Protein AF-A0A7J7JTB3-F1 (afdb_monomer)

Nearest PDB structures (foldseek):
  5o0y-assembly1_A  TM=8.311E-01  e=3.782E-04  Homo sapiens
  4cxa-assembly2_A  TM=7.252E-01  e=8.974E-04  Homo sapiens
  7wj7-assembly1_A  TM=7.780E-01  e=1.694E-02  Thermomonospora curvata DSM 43183
  5myv-assembly2_B  TM=6.731E-01  e=1.009E-02  Homo sapiens
  2x7g-assembly1_A  TM=6.207E-01  e=9.523E-03  Homo sapiens

Organism: Bugula neritina (NCBI:txid10212)

Structure (mmCIF, N/CA/C/O backbone):
data_AF-A0A7J7JTB3-F1
#
_entry.id   AF-A0A7J7JTB3-F1
#
loop_
_atom_site.group_PDB
_atom_site.id
_atom_site.type_symbol
_atom_site.label_atom_id
_atom_site.label_alt_id
_atom_site.label_comp_id
_atom_site.label_asym_id
_atom_site.label_entity_id
_atom_site.label_seq_id
_atom_site.pdbx_PDB_ins_code
_atom_site.Cartn_x
_atom_site.Cartn_y
_atom_site.Cartn_z
_atom_site.occupancy
_atom_site.B_iso_or_equiv
_atom_site.auth_seq_id
_atom_site.auth_comp_id
_atom_site.auth_asym_id
_atom_site.auth_atom_id
_atom_site.pdbx_PDB_model_num
ATOM 1 N N . MET A 1 1 ? 6.959 -14.533 10.269 1.00 37.38 1 MET A 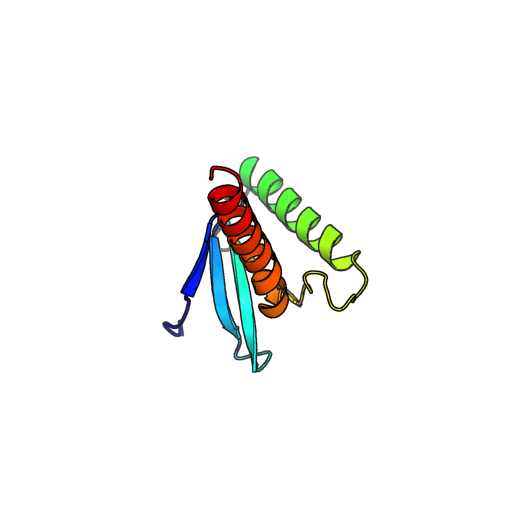N 1
ATOM 2 C CA . MET A 1 1 ? 5.660 -14.641 10.968 1.00 37.38 1 MET A CA 1
ATOM 3 C C . MET A 1 1 ? 4.615 -13.919 10.130 1.00 37.38 1 MET A C 1
ATOM 5 O O . MET A 1 1 ? 4.564 -12.700 10.157 1.00 37.38 1 MET A O 1
ATOM 9 N N . ALA A 1 2 ? 3.860 -14.653 9.312 1.00 38.06 2 ALA A N 1
ATOM 10 C CA . ALA A 1 2 ? 2.707 -14.119 8.592 1.00 38.06 2 ALA A CA 1
ATOM 11 C C . ALA A 1 2 ? 1.474 -14.426 9.451 1.00 38.06 2 ALA A C 1
ATOM 13 O O . ALA A 1 2 ? 1.137 -15.597 9.603 1.00 38.06 2 ALA A O 1
ATOM 14 N N . SER A 1 3 ? 0.866 -13.421 10.090 1.00 48.38 3 SER A N 1
ATOM 15 C CA . SER A 1 3 ? -0.462 -13.626 10.675 1.00 48.38 3 SER A CA 1
ATOM 16 C C . SER A 1 3 ? -1.478 -13.659 9.535 1.00 48.38 3 SER A C 1
ATOM 18 O O . SER A 1 3 ? -1.435 -12.832 8.624 1.00 48.38 3 SER A O 1
ATOM 20 N N . SER A 1 4 ? -2.350 -14.658 9.569 1.00 54.47 4 SER A N 1
ATOM 21 C CA . SER A 1 4 ? -3.279 -15.046 8.505 1.00 54.47 4 SER A CA 1
ATOM 22 C C . SER A 1 4 ? -4.491 -14.114 8.327 1.00 54.47 4 SER A C 1
ATOM 24 O O . SER A 1 4 ? -5.474 -14.517 7.715 1.00 54.47 4 SER A O 1
ATOM 26 N N . ASP A 1 5 ? -4.432 -12.876 8.823 1.00 65.69 5 ASP A N 1
ATOM 27 C CA . ASP A 1 5 ? -5.563 -11.936 8.862 1.00 65.69 5 ASP A CA 1
ATOM 28 C C . ASP A 1 5 ? -5.402 -10.806 7.830 1.00 65.69 5 ASP A C 1
ATOM 30 O O . ASP A 1 5 ? -5.469 -9.620 8.162 1.00 65.69 5 ASP A O 1
ATOM 34 N N . GLU A 1 6 ? -5.130 -11.160 6.570 1.00 77.25 6 GLU A N 1
ATOM 35 C CA . GLU A 1 6 ? -5.219 -10.210 5.456 1.00 77.25 6 GLU A CA 1
ATOM 36 C C . GLU A 1 6 ? -6.508 -10.428 4.654 1.00 77.25 6 GLU A C 1
ATOM 38 O O . GLU A 1 6 ? -6.702 -11.446 3.993 1.00 77.25 6 GLU A O 1
ATOM 43 N N . GLU A 1 7 ? -7.408 -9.447 4.705 1.00 88.56 7 GLU A N 1
ATOM 44 C CA . GLU A 1 7 ? -8.674 -9.457 3.969 1.00 88.56 7 GLU A CA 1
ATOM 45 C C . GLU A 1 7 ? -8.500 -8.634 2.690 1.00 88.56 7 GLU A C 1
ATOM 47 O O . GLU A 1 7 ? -8.197 -7.444 2.750 1.00 88.56 7 GLU A O 1
ATOM 52 N N . LEU A 1 8 ? -8.668 -9.240 1.514 1.00 86.31 8 LEU A N 1
ATOM 53 C CA . LEU A 1 8 ? -8.636 -8.498 0.252 1.00 86.31 8 LEU A CA 1
ATOM 54 C C . LEU A 1 8 ? -9.876 -7.594 0.156 1.00 86.31 8 LEU A C 1
ATOM 56 O O . LEU A 1 8 ? -10.979 -8.088 -0.047 1.00 86.31 8 LEU A O 1
A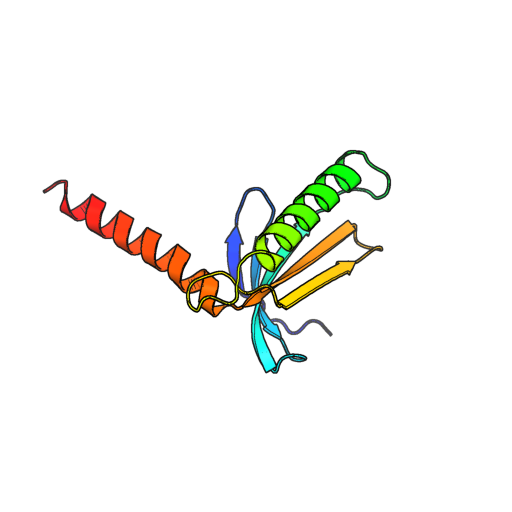TOM 60 N N . ILE A 1 9 ? -9.670 -6.280 0.221 1.00 86.38 9 ILE A N 1
ATOM 61 C CA . ILE A 1 9 ? -10.737 -5.265 0.179 1.00 86.38 9 ILE A CA 1
ATOM 62 C C . ILE A 1 9 ? -10.819 -4.531 -1.163 1.00 86.38 9 ILE A C 1
ATOM 64 O O . ILE A 1 9 ? -11.787 -3.832 -1.426 1.00 86.38 9 ILE A O 1
ATOM 68 N N . GLY A 1 10 ? -9.817 -4.668 -2.037 1.00 81.06 10 GLY A N 1
ATOM 69 C CA . GLY A 1 10 ? -9.839 -3.996 -3.335 1.00 81.06 10 GLY A CA 1
ATOM 70 C C . GLY A 1 10 ? -8.887 -4.596 -4.362 1.00 81.06 10 GLY A C 1
ATOM 71 O O . GLY A 1 10 ? -7.796 -5.067 -4.037 1.00 81.06 10 GLY A O 1
ATOM 72 N N 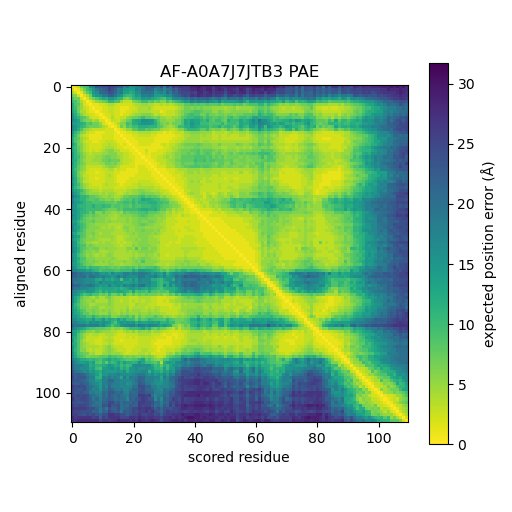. ARG A 1 11 ? -9.287 -4.551 -5.637 1.00 80.75 11 ARG A N 1
ATOM 73 C CA . ARG A 1 11 ? -8.435 -4.855 -6.798 1.00 80.75 11 ARG A CA 1
ATOM 74 C C . ARG A 1 11 ? -8.497 -3.684 -7.773 1.00 80.75 11 ARG A C 1
ATOM 76 O O . ARG A 1 11 ? -9.586 -3.260 -8.145 1.00 80.75 11 ARG A O 1
ATOM 83 N N . GLY A 1 12 ? -7.342 -3.177 -8.189 1.00 66.94 12 GLY A N 1
ATOM 84 C CA . GLY A 1 12 ? -7.238 -2.106 -9.177 1.00 66.94 12 GLY A CA 1
ATOM 85 C C . GLY A 1 12 ? -6.116 -2.359 -10.178 1.00 66.94 12 GLY A C 1
ATOM 86 O O . GLY A 1 12 ? -5.355 -3.316 -10.055 1.00 66.94 12 GLY A O 1
ATOM 87 N N . SER A 1 13 ? -5.973 -1.464 -11.155 1.00 61.25 13 SER A N 1
ATOM 88 C CA . SER A 1 13 ? -4.928 -1.536 -12.191 1.00 61.25 13 SER A CA 1
ATOM 89 C C . SER A 1 13 ? -3.496 -1.469 -11.646 1.00 61.25 13 SER A C 1
ATOM 91 O O . SER A 1 13 ? -2.559 -1.823 -12.350 1.00 61.25 13 SER A O 1
ATOM 93 N N . PHE A 1 14 ? -3.325 -0.988 -10.414 1.00 68.81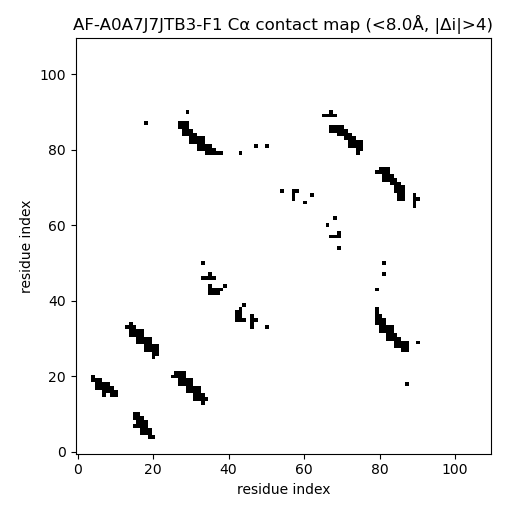 14 PHE A N 1
ATOM 94 C CA . PHE A 1 14 ? -2.029 -0.799 -9.756 1.00 68.81 14 PHE A CA 1
ATOM 95 C C . PHE A 1 14 ? -1.746 -1.843 -8.666 1.00 68.81 14 PHE A C 1
ATOM 97 O O . PHE A 1 14 ? -0.779 -1.691 -7.928 1.00 68.81 14 PHE A O 1
ATOM 104 N N . GLY A 1 15 ? -2.595 -2.870 -8.534 1.00 78.25 15 GLY A N 1
ATOM 105 C CA . GLY A 1 15 ? -2.384 -3.968 -7.594 1.00 78.25 15 GLY A CA 1
ATOM 106 C C . GLY A 1 15 ? -3.593 -4.293 -6.721 1.00 78.25 15 GLY A C 1
ATOM 107 O O . GLY A 1 15 ? -4.747 -3.996 -7.049 1.00 78.25 15 GLY A O 1
ATOM 108 N N . LYS A 1 16 ? -3.315 -4.952 -5.597 1.00 87.12 16 LYS A N 1
ATOM 109 C CA . LYS A 1 16 ? -4.320 -5.476 -4.662 1.00 87.12 16 LYS A CA 1
ATOM 110 C C . LYS A 1 16 ? -4.226 -4.735 -3.335 1.00 87.12 16 LYS A C 1
ATOM 112 O O . LYS A 1 16 ? -3.124 -4.475 -2.860 1.00 87.12 16 LYS A O 1
ATOM 117 N N . VAL A 1 17 ? -5.367 -4.414 -2.738 1.00 87.50 17 VAL A N 1
AT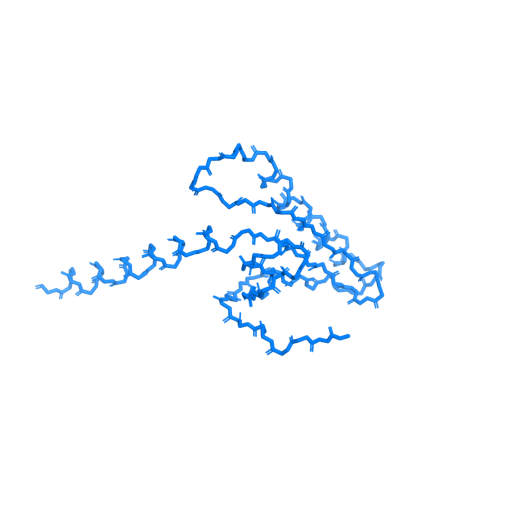OM 118 C CA . VAL A 1 17 ? -5.455 -3.724 -1.448 1.00 87.50 17 VAL A CA 1
ATOM 119 C C . VAL A 1 17 ? -6.036 -4.673 -0.414 1.00 87.50 17 VAL A C 1
ATOM 121 O O . VAL A 1 17 ? -7.093 -5.264 -0.631 1.00 87.50 17 VAL A O 1
ATOM 124 N N . TYR A 1 18 ? -5.344 -4.802 0.710 1.00 89.19 18 TYR A N 1
ATOM 125 C CA . TYR A 1 18 ? -5.698 -5.696 1.800 1.00 89.19 18 TYR A CA 1
ATOM 126 C C . TYR A 1 18 ? -5.917 -4.902 3.074 1.00 89.19 18 TYR A C 1
ATOM 128 O O . TYR A 1 18 ? -5.117 -4.037 3.405 1.00 89.19 18 TYR A O 1
ATOM 136 N N . LYS A 1 19 ? -6.961 -5.215 3.822 1.00 89.19 19 LYS A N 1
ATOM 137 C CA . LYS A 1 19 ? -7.115 -4.769 5.200 1.00 89.19 19 LYS A CA 1
ATOM 138 C C . LYS A 1 19 ? -6.296 -5.686 6.096 1.00 89.19 19 LYS A C 1
ATOM 140 O O . LYS A 1 19 ? -6.361 -6.906 5.956 1.00 89.19 19 LYS A O 1
ATOM 145 N N . LYS A 1 20 ? -5.537 -5.095 7.011 1.00 89.56 20 LYS A N 1
ATOM 146 C CA . LYS A 1 20 ? -4.681 -5.822 7.948 1.00 89.56 20 LYS A CA 1
ATOM 147 C C . LYS A 1 20 ? -4.637 -5.096 9.287 1.00 89.56 20 LYS A C 1
ATOM 149 O O . LYS A 1 20 ? -4.705 -3.870 9.327 1.00 89.56 20 LYS A O 1
ATOM 154 N N . TYR A 1 21 ? -4.504 -5.842 10.378 1.00 88.00 21 TYR A N 1
ATOM 155 C CA . TYR A 1 21 ? -4.105 -5.261 11.656 1.00 88.00 21 TYR A CA 1
ATOM 156 C C . TYR A 1 21 ? -2.585 -5.060 11.677 1.00 88.00 21 TYR A C 1
ATOM 158 O O . TYR A 1 21 ? -1.819 -6.018 11.553 1.00 88.00 21 TYR A O 1
ATOM 166 N N . ASP A 1 22 ? -2.148 -3.811 11.781 1.00 85.81 22 ASP A N 1
ATOM 167 C CA . ASP A 1 22 ? -0.741 -3.451 11.882 1.00 85.81 22 ASP A CA 1
ATOM 168 C C . ASP A 1 22 ? -0.316 -3.454 13.350 1.00 85.81 22 ASP A C 1
ATOM 170 O O . ASP A 1 22 ? -0.719 -2.594 14.131 1.00 85.81 22 ASP A O 1
ATOM 174 N N . SER A 1 23 ? 0.501 -4.433 13.735 1.00 84.06 23 SER A N 1
ATOM 175 C CA . SER A 1 23 ? 0.970 -4.578 15.115 1.00 84.06 23 SER A CA 1
ATOM 176 C C . SER A 1 23 ? 1.900 -3.448 15.553 1.00 84.06 23 SER A C 1
ATOM 178 O O . SER A 1 23 ? 2.013 -3.199 16.749 1.00 84.06 23 SER A O 1
ATOM 180 N N . GLU A 1 24 ? 2.567 -2.777 14.613 1.00 82.56 24 GLU A N 1
ATOM 181 C CA . GLU A 1 24 ? 3.467 -1.661 14.910 1.00 82.56 24 GLU A CA 1
ATOM 182 C C . GLU A 1 24 ? 2.680 -0.413 15.323 1.00 82.56 24 GLU A C 1
ATOM 184 O O . GLU A 1 24 ? 2.926 0.157 16.381 1.00 82.56 24 GLU A O 1
ATOM 189 N N . SER A 1 25 ? 1.677 -0.031 14.528 1.00 76.94 25 SER A N 1
ATOM 190 C CA . SER A 1 25 ? 0.811 1.114 14.837 1.00 76.94 25 SER A CA 1
ATOM 191 C C . SER A 1 25 ? -0.368 0.777 15.758 1.00 76.94 25 SER A C 1
ATOM 193 O O . SER A 1 25 ? -1.058 1.689 16.207 1.00 76.94 25 SER A O 1
ATOM 195 N N . GLN A 1 26 ? -0.607 -0.509 16.049 1.00 85.62 26 GLN A N 1
ATOM 196 C CA . GLN A 1 26 ? -1.765 -1.025 16.798 1.00 85.62 26 GLN A CA 1
ATOM 197 C C . GLN A 1 26 ? -3.120 -0.645 16.166 1.00 85.62 26 GLN A C 1
ATOM 199 O O . GLN A 1 26 ? -4.134 -0.527 16.858 1.00 85.62 26 GLN A O 1
ATOM 204 N N . GLN A 1 27 ? -3.158 -0.454 14.844 1.00 84.56 27 GLN A N 1
ATOM 205 C CA . GLN A 1 27 ? -4.335 0.013 14.108 1.00 84.56 27 GLN A CA 1
ATOM 206 C C . GLN A 1 27 ? -4.685 -0.902 12.933 1.00 84.56 27 GLN A C 1
ATOM 208 O O . GLN A 1 27 ? -3.847 -1.615 12.384 1.00 84.56 27 GLN A O 1
ATOM 213 N N . VAL A 1 28 ? -5.950 -0.862 12.506 1.00 87.31 28 VAL A N 1
ATOM 214 C CA . VAL A 1 28 ? -6.361 -1.473 11.237 1.00 87.31 28 VAL A CA 1
ATOM 215 C C . VAL A 1 28 ? -5.950 -0.551 10.093 1.00 87.31 28 VAL A C 1
ATOM 217 O O . VAL A 1 28 ? -6.396 0.595 10.009 1.00 87.31 28 VAL A O 1
ATOM 220 N N . VAL A 1 29 ? -5.133 -1.076 9.189 1.00 88.94 29 VAL A N 1
ATOM 221 C CA . VAL A 1 29 ? -4.604 -0.374 8.021 1.00 88.94 29 VAL A CA 1
ATOM 222 C C . VAL A 1 29 ? -5.082 -1.034 6.737 1.00 88.94 29 VAL A C 1
ATOM 224 O O . VAL A 1 29 ? -5.548 -2.177 6.729 1.00 88.94 29 VAL A O 1
ATOM 227 N N . ALA A 1 30 ? -4.934 -0.311 5.637 1.00 89.69 30 ALA A N 1
ATOM 228 C CA . ALA A 1 30 ? -4.990 -0.884 4.311 1.00 89.69 30 ALA A CA 1
ATOM 229 C C . ALA A 1 30 ? -3.594 -0.920 3.691 1.00 89.69 30 ALA A C 1
ATOM 231 O O . ALA A 1 30 ? -2.847 0.053 3.733 1.00 89.69 30 ALA A O 1
ATOM 232 N N . VAL A 1 31 ? -3.262 -2.062 3.105 1.00 89.25 31 VAL A N 1
ATOM 233 C CA . VAL A 1 31 ? -1.974 -2.370 2.504 1.00 89.25 31 VAL A CA 1
ATOM 234 C C . VAL A 1 31 ? -2.191 -2.593 1.019 1.00 89.25 31 VAL A C 1
ATOM 236 O O . VAL A 1 31 ? -2.785 -3.593 0.611 1.00 89.25 31 VAL A O 1
ATOM 239 N N . LYS A 1 32 ? -1.712 -1.668 0.193 1.00 87.38 32 LYS A N 1
ATOM 240 C CA . LYS A 1 32 ? -1.693 -1.822 -1.261 1.00 87.38 32 LYS A CA 1
ATOM 241 C C . LYS A 1 32 ? -0.388 -2.505 -1.664 1.00 87.38 32 LYS A C 1
ATOM 243 O O . LYS A 1 32 ? 0.688 -1.947 -1.476 1.00 87.38 32 LYS A O 1
ATOM 248 N N . LYS A 1 33 ? -0.499 -3.721 -2.202 1.00 88.56 33 LYS A N 1
ATOM 249 C CA . LYS A 1 3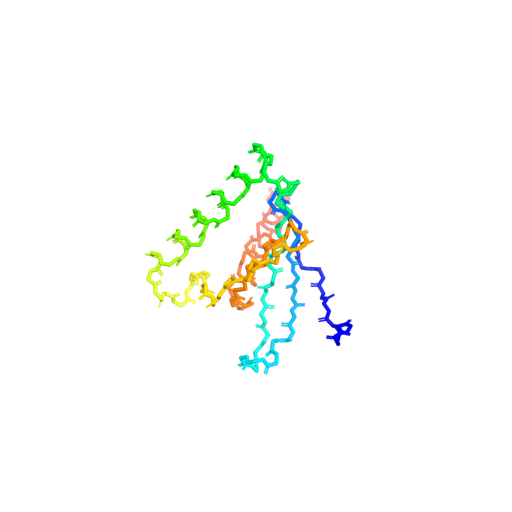3 ? 0.615 -4.493 -2.767 1.00 88.56 33 LYS A CA 1
ATOM 250 C C . LYS A 1 33 ? 0.795 -4.092 -4.229 1.00 88.56 33 LYS A C 1
ATOM 252 O O . LYS A 1 33 ? -0.138 -4.257 -5.021 1.00 88.56 33 LYS A O 1
ATOM 257 N N . ILE A 1 34 ? 1.973 -3.575 -4.562 1.00 87.06 34 ILE A N 1
ATOM 258 C CA . ILE A 1 34 ? 2.366 -3.139 -5.902 1.00 87.06 34 ILE A CA 1
ATOM 259 C C . ILE A 1 34 ? 3.480 -4.063 -6.388 1.00 87.06 34 ILE A C 1
ATOM 261 O O . ILE A 1 34 ? 4.557 -4.122 -5.794 1.00 87.06 34 ILE A O 1
ATOM 265 N N . GLU A 1 35 ? 3.211 -4.771 -7.479 1.00 85.25 35 GLU A N 1
ATOM 266 C CA . GLU A 1 35 ? 4.207 -5.590 -8.167 1.00 85.25 35 GLU A CA 1
ATOM 267 C C . GLU A 1 35 ? 5.095 -4.666 -9.004 1.00 85.25 35 GLU A C 1
ATOM 269 O O . GLU A 1 35 ? 4.602 -3.929 -9.860 1.00 85.25 35 GLU A O 1
ATOM 274 N N . LEU A 1 36 ? 6.399 -4.670 -8.733 1.00 82.25 36 LEU A N 1
ATOM 275 C CA . LEU A 1 36 ? 7.355 -3.813 -9.431 1.00 82.25 36 LEU A CA 1
ATOM 276 C C . LEU A 1 36 ? 7.914 -4.487 -10.691 1.00 82.25 36 LEU A C 1
ATOM 278 O O . LEU A 1 36 ? 8.383 -3.797 -11.583 1.00 82.25 36 LEU A O 1
ATOM 282 N N . GLY A 1 37 ? 7.824 -5.811 -10.820 1.00 78.75 37 GLY A N 1
ATOM 283 C CA . GLY A 1 37 ? 8.468 -6.544 -11.916 1.00 78.75 37 GLY A CA 1
ATOM 284 C C . GLY A 1 37 ? 9.968 -6.751 -11.678 1.00 78.75 37 GLY A C 1
ATOM 285 O O . GLY A 1 37 ? 10.493 -6.393 -10.628 1.00 78.75 37 GLY A O 1
ATOM 286 N N . LEU A 1 38 ? 10.669 -7.382 -12.621 1.00 81.12 38 LEU A N 1
ATOM 287 C CA . LEU A 1 38 ? 12.070 -7.786 -12.429 1.00 81.12 38 LEU A CA 1
ATOM 288 C C . LEU A 1 38 ? 12.979 -6.586 -12.141 1.00 81.12 38 LEU A C 1
ATOM 290 O O . LEU A 1 38 ? 12.884 -5.564 -12.821 1.00 81.12 38 LEU A O 1
ATOM 294 N N . MET A 1 39 ? 13.865 -6.731 -11.157 1.00 76.69 39 MET A N 1
ATOM 295 C CA . MET A 1 39 ? 14.873 -5.723 -10.822 1.00 76.69 39 MET A CA 1
ATOM 296 C C . MET A 1 39 ? 15.691 -5.353 -12.073 1.00 76.69 39 MET A C 1
ATOM 298 O O . MET A 1 39 ? 15.915 -6.200 -12.939 1.00 76.69 39 MET A O 1
ATOM 302 N N . ASP A 1 40 ? 16.054 -4.077 -12.203 1.00 80.25 40 ASP A N 1
ATOM 303 C CA . ASP A 1 40 ? 16.756 -3.495 -13.363 1.00 80.25 40 ASP A CA 1
ATOM 304 C C . ASP A 1 40 ? 16.009 -3.562 -14.711 1.00 80.25 40 ASP A C 1
ATOM 306 O O . ASP A 1 40 ? 16.570 -3.257 -15.765 1.00 80.25 40 ASP A O 1
ATOM 310 N N . SER A 1 41 ? 14.719 -3.915 -14.711 1.00 83.06 41 SER A N 1
ATOM 311 C CA . SER A 1 41 ? 13.884 -3.810 -15.911 1.00 83.06 41 SER A CA 1
ATOM 312 C C . SER A 1 41 ? 13.276 -2.406 -16.071 1.00 83.06 41 SER A C 1
ATOM 314 O O . SER A 1 41 ? 12.970 -1.735 -15.079 1.00 83.06 41 SER A O 1
ATOM 316 N N . PRO A 1 42 ? 12.976 -1.967 -17.310 1.00 83.75 42 PRO A N 1
ATOM 317 C CA . PRO A 1 42 ? 12.220 -0.733 -17.544 1.00 83.75 42 PRO A CA 1
ATOM 318 C C . PRO A 1 42 ? 10.853 -0.708 -16.837 1.00 83.75 42 PRO A C 1
ATOM 320 O O . PRO A 1 42 ? 10.344 0.358 -16.478 1.00 83.75 42 PRO A O 1
ATOM 323 N N . ASP A 1 43 ? 10.251 -1.881 -16.624 1.00 82.62 43 ASP A N 1
ATOM 324 C CA . ASP A 1 43 ? 8.982 -2.021 -15.911 1.00 82.62 43 ASP A CA 1
ATOM 325 C C . ASP A 1 43 ? 9.131 -1.760 -14.408 1.00 82.62 43 ASP A C 1
ATOM 327 O O . ASP A 1 43 ? 8.247 -1.130 -13.820 1.00 82.62 43 ASP A O 1
ATOM 331 N N . TYR A 1 44 ? 10.268 -2.130 -13.811 1.00 84.75 44 TYR A N 1
ATOM 332 C CA . TYR A 1 44 ? 10.608 -1.820 -12.421 1.00 84.75 44 TYR A CA 1
ATOM 333 C C . TYR A 1 44 ? 10.746 -0.326 -12.179 1.00 84.75 44 TYR A C 1
ATOM 335 O O . TYR A 1 44 ? 10.047 0.228 -11.326 1.00 84.75 44 TYR A O 1
ATOM 343 N N . GLU A 1 45 ? 11.543 0.361 -12.995 1.00 83.81 45 GLU A N 1
ATOM 344 C CA . GLU A 1 45 ? 11.694 1.814 -12.891 1.00 83.81 45 GLU A CA 1
ATOM 345 C C . GLU A 1 45 ? 10.353 2.537 -13.066 1.00 83.81 45 GLU A C 1
ATOM 347 O O . GLU A 1 45 ? 10.007 3.463 -12.324 1.00 83.81 45 GLU A O 1
ATOM 352 N N . LYS A 1 46 ? 9.548 2.095 -14.040 1.00 85.88 46 LYS A N 1
ATOM 353 C CA . LYS A 1 46 ? 8.228 2.669 -14.312 1.00 85.88 46 LYS A CA 1
ATOM 354 C C . LYS A 1 46 ? 7.257 2.449 -13.154 1.00 85.88 46 LYS A C 1
ATOM 356 O O . LYS A 1 46 ? 6.487 3.364 -12.846 1.00 85.88 46 LYS A O 1
ATOM 361 N N . SER A 1 47 ? 7.271 1.266 -12.545 1.00 83.62 47 SER A N 1
ATOM 362 C CA . SER A 1 47 ? 6.377 0.892 -11.445 1.00 83.62 47 SER A CA 1
ATOM 363 C C . SER A 1 47 ? 6.757 1.600 -10.151 1.00 83.62 47 SER A C 1
ATOM 365 O O . SER A 1 47 ? 5.881 2.195 -9.522 1.00 83.62 47 SER A O 1
ATOM 367 N N . ILE A 1 48 ? 8.051 1.674 -9.821 1.00 84.81 48 ILE A N 1
ATOM 368 C CA . ILE A 1 48 ? 8.541 2.481 -8.696 1.00 84.81 48 ILE A CA 1
ATOM 369 C C . ILE A 1 48 ? 8.170 3.943 -8.881 1.00 84.81 48 ILE A C 1
ATOM 371 O O . ILE A 1 48 ? 7.593 4.548 -7.983 1.00 84.81 48 ILE A O 1
ATOM 375 N N . ARG A 1 49 ? 8.425 4.522 -10.059 1.00 86.88 49 ARG A N 1
ATOM 376 C CA . ARG A 1 49 ? 8.095 5.929 -10.309 1.00 86.88 49 ARG A CA 1
ATOM 377 C C . ARG A 1 49 ? 6.603 6.210 -10.134 1.00 86.88 49 ARG A C 1
ATOM 379 O O . ARG A 1 49 ? 6.236 7.277 -9.653 1.00 86.88 49 ARG A O 1
ATOM 386 N N . LYS A 1 50 ? 5.734 5.281 -10.542 1.00 85.00 50 LYS A N 1
ATOM 387 C CA . LYS A 1 50 ? 4.287 5.394 -10.313 1.00 85.00 50 LYS A CA 1
ATOM 388 C C 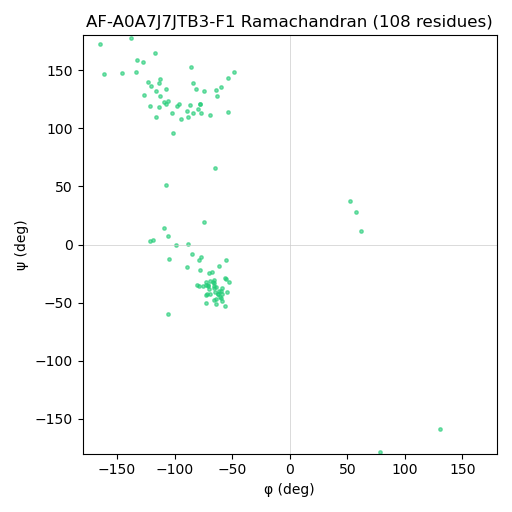. LYS A 1 50 ? 3.947 5.321 -8.825 1.00 85.00 50 LYS A C 1
ATOM 390 O O . LYS A 1 50 ? 3.213 6.181 -8.358 1.00 85.00 50 LYS A O 1
ATOM 395 N N . ALA A 1 51 ? 4.504 4.352 -8.099 1.00 83.12 51 ALA A N 1
ATOM 396 C CA . ALA A 1 51 ? 4.284 4.203 -6.662 1.00 83.12 51 ALA A CA 1
ATOM 397 C C . ALA A 1 51 ? 4.741 5.449 -5.885 1.00 83.12 51 ALA A C 1
ATOM 399 O O . ALA A 1 51 ? 3.983 5.988 -5.086 1.00 83.12 51 ALA A O 1
ATOM 400 N N . MET A 1 52 ? 5.928 5.977 -6.191 1.00 85.00 52 MET A N 1
ATOM 401 C CA . MET A 1 52 ? 6.452 7.182 -5.543 1.00 85.00 52 MET A CA 1
ATOM 402 C C . MET A 1 52 ? 5.629 8.429 -5.863 1.00 85.00 52 MET A C 1
ATOM 404 O O . MET A 1 52 ? 5.431 9.261 -4.988 1.00 85.00 52 MET A O 1
ATOM 408 N N . LYS A 1 53 ? 5.088 8.549 -7.083 1.00 85.31 53 LYS A N 1
ATOM 409 C CA . LYS A 1 53 ? 4.145 9.630 -7.410 1.00 85.31 53 LYS A CA 1
ATOM 410 C C . LYS A 1 53 ? 2.849 9.539 -6.613 1.00 85.31 53 LYS A C 1
ATOM 412 O O . LYS A 1 53 ? 2.296 10.575 -6.262 1.00 85.31 53 LYS A O 1
ATOM 417 N N . GLU A 1 54 ? 2.346 8.332 -6.355 1.00 80.06 54 GLU A N 1
ATOM 418 C CA . GLU A 1 54 ? 1.188 8.158 -5.476 1.00 80.06 54 GLU A CA 1
ATOM 419 C C . GLU A 1 54 ? 1.527 8.601 -4.047 1.00 80.06 54 GLU A C 1
ATOM 421 O O . GLU A 1 54 ? 0.767 9.373 -3.468 1.00 80.06 54 GLU A O 1
ATOM 426 N N . VAL A 1 55 ? 2.676 8.174 -3.506 1.00 82.31 55 VAL A N 1
ATOM 427 C CA . VAL A 1 55 ? 3.153 8.599 -2.176 1.00 82.31 55 VAL A CA 1
ATOM 428 C C . VAL A 1 55 ? 3.266 10.118 -2.099 1.00 82.31 55 VAL A C 1
ATOM 430 O O . VAL A 1 55 ? 2.638 10.720 -1.240 1.00 82.31 55 VAL A O 1
ATOM 433 N N . GLU A 1 56 ? 3.969 10.747 -3.041 1.00 84.06 56 GLU A N 1
ATOM 434 C CA . GLU A 1 56 ? 4.148 12.201 -3.084 1.00 84.06 56 GLU A CA 1
ATOM 435 C C . GLU A 1 56 ? 2.804 12.940 -3.183 1.00 84.06 56 GLU A C 1
ATOM 437 O O . GLU A 1 56 ? 2.602 13.970 -2.539 1.00 84.06 56 GLU A O 1
ATOM 442 N N . ALA A 1 57 ? 1.864 12.420 -3.980 1.00 80.06 57 ALA A N 1
ATOM 443 C CA . ALA A 1 57 ? 0.526 12.989 -4.063 1.00 80.06 57 ALA A CA 1
ATOM 444 C C . ALA A 1 57 ? -0.192 12.910 -2.711 1.00 80.06 57 ALA A C 1
ATOM 446 O O . ALA A 1 57 ? -0.807 13.890 -2.316 1.00 80.06 57 ALA A O 1
ATOM 447 N N . MET A 1 58 ? -0.088 11.789 -1.992 1.00 75.94 58 MET A N 1
ATOM 448 C CA . MET A 1 58 ? -0.697 11.623 -0.669 1.00 75.94 58 MET A CA 1
ATOM 449 C C . MET A 1 58 ? -0.004 12.439 0.426 1.00 75.94 58 MET A C 1
ATOM 451 O O . MET A 1 58 ? -0.689 12.960 1.297 1.00 75.94 58 MET A O 1
ATOM 455 N N . GLU A 1 59 ? 1.318 12.597 0.379 1.00 75.38 59 GLU A N 1
ATOM 456 C CA . GLU A 1 59 ? 2.075 13.433 1.321 1.00 75.38 59 GLU A CA 1
ATOM 457 C C . GLU A 1 59 ? 1.731 14.921 1.187 1.00 75.38 59 GLU A C 1
ATOM 459 O O . GLU A 1 59 ? 1.734 15.649 2.177 1.00 75.38 59 GLU A O 1
ATOM 464 N N . LYS A 1 60 ? 1.419 15.375 -0.034 1.00 75.06 60 LYS A N 1
ATOM 465 C CA . LYS A 1 60 ? 1.002 16.759 -0.315 1.00 75.06 60 LYS A CA 1
ATOM 466 C C . LYS A 1 60 ? -0.452 17.046 0.034 1.00 75.06 60 LYS A C 1
ATOM 468 O O . LYS A 1 60 ? -0.850 18.210 0.032 1.00 75.06 60 LYS A O 1
ATOM 473 N N . LEU A 1 61 ? -1.259 16.018 0.275 1.00 67.69 61 LEU A N 1
ATOM 474 C CA . LEU A 1 61 ? -2.611 16.221 0.763 1.00 67.69 61 LEU A CA 1
ATOM 475 C C . LEU A 1 61 ? -2.503 16.548 2.251 1.00 67.69 61 LEU A C 1
ATOM 477 O O . LEU A 1 61 ? -2.098 15.707 3.053 1.00 67.69 61 LEU A O 1
ATOM 481 N N . ASP A 1 62 ? -2.855 17.784 2.613 1.00 60.00 62 ASP A N 1
ATOM 482 C CA . ASP A 1 62 ? -2.977 18.183 4.014 1.00 60.00 62 ASP A CA 1
ATOM 483 C C . ASP A 1 62 ? -3.817 17.153 4.777 1.00 60.00 62 ASP A C 1
ATOM 485 O O . ASP A 1 62 ? -4.731 16.549 4.205 1.00 60.00 62 ASP A O 1
ATOM 489 N N . LYS A 1 63 ? -3.514 16.960 6.071 1.00 62.03 63 LYS A N 1
ATOM 490 C CA . LYS A 1 63 ? -4.209 16.037 6.989 1.00 62.03 63 LYS A CA 1
ATOM 491 C C . LYS A 1 63 ? -5.664 16.464 7.215 1.00 62.03 63 LYS A C 1
ATOM 493 O O . LYS A 1 63 ? -6.061 16.856 8.307 1.00 62.03 63 LYS A O 1
ATOM 498 N N . HIS A 1 64 ? -6.465 16.411 6.167 1.00 59.00 64 HIS A N 1
ATOM 499 C CA . HIS A 1 64 ? -7.885 16.656 6.193 1.00 59.00 64 HIS A CA 1
ATOM 500 C C . HIS A 1 64 ? -8.571 15.357 6.605 1.00 59.00 64 HIS A C 1
ATOM 502 O O . HIS A 1 64 ? -8.235 14.277 6.121 1.00 59.00 64 HIS A O 1
ATOM 508 N N . GLU A 1 65 ? -9.592 15.460 7.448 1.00 55.16 65 GLU A N 1
ATOM 509 C CA . GLU A 1 65 ? -10.359 14.337 8.012 1.00 55.16 65 GLU A CA 1
ATOM 510 C C . GLU A 1 65 ? -10.964 13.380 6.958 1.00 55.16 65 GLU A C 1
ATOM 512 O O . GLU A 1 65 ? -11.403 12.280 7.276 1.00 55.16 65 GLU A O 1
ATOM 517 N N . ARG A 1 66 ? -10.974 13.784 5.681 1.00 53.97 66 ARG A N 1
ATOM 518 C CA . ARG A 1 66 ? -11.659 13.103 4.570 1.00 53.97 66 ARG A CA 1
ATOM 519 C C . ARG A 1 66 ? -10.728 12.636 3.452 1.00 53.97 66 ARG A C 1
ATOM 521 O O . ARG A 1 66 ? -11.211 12.161 2.431 1.00 53.97 66 ARG A O 1
ATOM 528 N N . ILE A 1 67 ? -9.417 12.801 3.614 1.00 65.50 67 ILE A N 1
ATOM 529 C CA . ILE A 1 67 ? -8.435 12.429 2.596 1.00 65.50 67 ILE A CA 1
ATOM 530 C C . ILE A 1 67 ? -7.604 11.255 3.111 1.00 65.50 67 ILE A C 1
ATOM 532 O O . ILE A 1 67 ? -7.312 11.159 4.303 1.00 65.50 67 ILE A O 1
ATOM 536 N N . VAL A 1 68 ? -7.270 10.330 2.209 1.00 69.00 68 VAL A N 1
ATOM 537 C CA . VAL A 1 68 ? -6.470 9.139 2.508 1.00 69.00 68 VAL A CA 1
ATOM 538 C C . VAL A 1 68 ? -5.162 9.531 3.179 1.00 69.00 68 VAL A C 1
ATOM 540 O O . VAL A 1 68 ? -4.311 10.165 2.565 1.00 69.00 68 VAL A O 1
ATOM 543 N N . GLN A 1 69 ? -5.009 9.134 4.443 1.00 75.44 69 GLN A N 1
ATOM 544 C CA . GLN A 1 69 ? -3.796 9.399 5.205 1.00 75.44 69 GLN A CA 1
ATOM 545 C C . GLN A 1 69 ? -2.758 8.325 4.901 1.00 75.44 69 GLN A C 1
ATOM 547 O O . GLN A 1 69 ? -2.930 7.148 5.242 1.00 75.44 69 GLN A O 1
ATOM 552 N N . TYR A 1 70 ? -1.682 8.756 4.252 1.00 82.25 70 TYR A N 1
ATOM 553 C CA . TYR A 1 70 ? -0.465 7.977 4.108 1.00 82.25 70 TYR A CA 1
ATOM 554 C C . TYR A 1 70 ? 0.174 7.736 5.481 1.00 82.25 70 TYR A C 1
ATOM 556 O O . TYR A 1 70 ? 0.285 8.660 6.287 1.00 82.25 70 TYR A O 1
ATOM 564 N N . ILE A 1 71 ? 0.564 6.486 5.746 1.00 85.06 71 ILE A N 1
ATOM 565 C CA . ILE A 1 71 ? 1.259 6.104 6.980 1.00 85.06 71 ILE A CA 1
ATOM 566 C C . ILE A 1 71 ? 2.733 5.856 6.667 1.00 85.06 71 ILE A C 1
ATOM 568 O O . ILE A 1 71 ? 3.598 6.511 7.242 1.00 85.06 71 ILE A O 1
ATOM 572 N N . ARG A 1 72 ? 3.017 4.903 5.771 1.00 87.44 72 ARG A N 1
ATOM 573 C CA . ARG A 1 72 ? 4.376 4.533 5.347 1.00 87.44 72 ARG A CA 1
ATOM 574 C C . ARG A 1 72 ? 4.351 3.693 4.070 1.00 87.44 72 ARG A C 1
ATOM 576 O O . ARG A 1 72 ? 3.287 3.253 3.629 1.00 87.44 72 ARG A O 1
ATOM 583 N N . HIS A 1 73 ? 5.521 3.427 3.503 1.00 88.31 73 HIS A N 1
ATOM 584 C CA . HIS A 1 73 ? 5.704 2.409 2.476 1.00 88.31 73 HIS A CA 1
ATOM 585 C C . HIS A 1 73 ? 6.932 1.554 2.788 1.00 88.31 73 HIS A C 1
ATOM 587 O O . HIS A 1 73 ? 7.916 2.059 3.320 1.00 88.31 73 HIS A O 1
ATOM 593 N N . ASP A 1 74 ? 6.872 0.284 2.400 1.00 86.81 74 ASP A N 1
ATOM 594 C CA . ASP A 1 74 ? 7.961 -0.674 2.535 1.00 86.81 74 ASP A CA 1
ATOM 595 C C . ASP A 1 74 ? 8.317 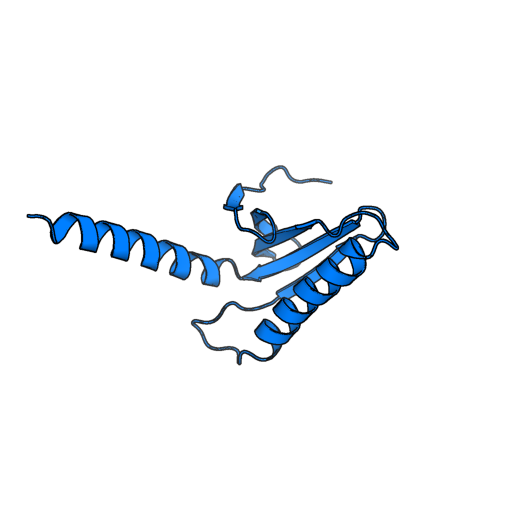-1.213 1.147 1.00 86.81 74 ASP A C 1
ATOM 597 O O . ASP A 1 74 ? 7.485 -1.821 0.464 1.00 86.81 74 ASP A O 1
ATOM 601 N N . VAL A 1 75 ? 9.558 -0.995 0.711 1.00 80.81 75 VAL A N 1
ATOM 602 C CA . VAL A 1 75 ? 10.089 -1.604 -0.515 1.00 80.81 75 VAL A CA 1
ATOM 603 C C . VAL A 1 75 ? 10.862 -2.852 -0.128 1.00 80.81 75 VAL A C 1
ATOM 605 O O . VAL A 1 75 ? 11.831 -2.782 0.623 1.00 80.81 75 VAL A O 1
ATOM 608 N N . VAL A 1 76 ? 10.444 -3.997 -0.658 1.00 81.31 76 VAL A N 1
ATOM 609 C CA . VAL A 1 76 ? 11.114 -5.272 -0.416 1.00 81.31 76 VAL A CA 1
ATOM 610 C C . VAL A 1 76 ? 11.964 -5.601 -1.635 1.00 81.31 76 VAL A C 1
ATOM 612 O O . VAL A 1 76 ? 11.466 -6.124 -2.636 1.00 81.31 76 VAL A O 1
ATOM 615 N N . SER A 1 77 ? 13.246 -5.246 -1.537 1.00 65.38 77 SER A N 1
ATOM 616 C CA . SER A 1 77 ? 14.249 -5.326 -2.608 1.00 65.38 77 SER A CA 1
ATOM 617 C C . SER A 1 77 ? 14.357 -6.725 -3.216 1.00 65.38 77 SER A C 1
ATOM 619 O O . SER A 1 77 ? 14.384 -6.862 -4.433 1.00 65.38 77 SER A O 1
ATOM 621 N N . ASP A 1 78 ? 14.306 -7.762 -2.379 1.00 69.38 78 ASP A N 1
ATOM 622 C CA . ASP A 1 78 ? 14.496 -9.157 -2.800 1.00 69.38 78 ASP A CA 1
ATOM 623 C C . ASP A 1 78 ? 13.270 -9.761 -3.503 1.00 69.38 78 ASP A C 1
ATOM 625 O O . ASP A 1 78 ? 13.338 -10.849 -4.075 1.00 69.38 78 ASP A O 1
ATOM 629 N N . HIS A 1 79 ? 12.126 -9.075 -3.457 1.00 64.31 79 HIS A N 1
ATOM 630 C CA . HIS A 1 79 ? 10.861 -9.609 -3.956 1.00 64.31 79 HIS A CA 1
ATOM 631 C C . HIS A 1 79 ? 10.214 -8.763 -5.047 1.00 64.31 79 HIS A C 1
ATOM 633 O O . HIS A 1 79 ? 9.131 -9.126 -5.501 1.00 64.31 79 HIS A O 1
ATOM 639 N N . SER A 1 80 ? 10.848 -7.676 -5.505 1.00 79.88 80 SER A N 1
ATOM 640 C CA . SER A 1 80 ? 10.250 -6.781 -6.506 1.00 79.88 80 SER A CA 1
ATOM 641 C C . SER A 1 80 ? 8.847 -6.305 -6.100 1.00 79.88 80 SER A C 1
ATOM 643 O O . SER A 1 80 ? 7.941 -6.192 -6.928 1.00 79.88 80 SER A O 1
ATOM 645 N N . MET A 1 81 ? 8.650 -6.052 -4.805 1.00 83.94 81 MET A N 1
ATOM 646 C CA . MET A 1 81 ? 7.365 -5.640 -4.243 1.00 83.94 81 MET A CA 1
ATOM 647 C C . MET A 1 81 ? 7.509 -4.314 -3.512 1.00 83.94 81 MET A C 1
ATOM 649 O O . MET A 1 81 ? 8.458 -4.100 -2.760 1.00 83.94 81 MET A O 1
ATOM 653 N N . CYS A 1 82 ? 6.512 -3.455 -3.685 1.00 86.88 82 CYS A N 1
ATOM 654 C CA . CYS A 1 82 ? 6.298 -2.289 -2.842 1.00 86.88 82 CYS A CA 1
ATOM 655 C C . CYS A 1 82 ? 4.968 -2.446 -2.104 1.00 86.88 82 CYS A C 1
ATOM 657 O O . CYS A 1 82 ? 3.942 -2.789 -2.697 1.00 86.88 82 CYS A O 1
ATOM 659 N N . PHE A 1 83 ? 4.994 -2.200 -0.801 1.00 88.25 83 PHE A N 1
ATOM 660 C CA . PHE A 1 83 ? 3.822 -2.173 0.056 1.00 88.25 83 PHE A CA 1
ATOM 661 C C . PHE A 1 83 ? 3.567 -0.735 0.460 1.00 88.25 83 PHE A C 1
ATOM 663 O O . PHE A 1 83 ? 4.422 -0.088 1.050 1.00 88.25 83 PHE A O 1
ATOM 670 N N . LEU A 1 84 ? 2.376 -0.242 0.163 1.00 87.81 84 LEU A N 1
ATOM 671 C CA . LEU A 1 84 ? 1.932 1.066 0.608 1.00 87.81 84 LEU A CA 1
ATOM 672 C C . LEU A 1 84 ? 0.914 0.887 1.734 1.00 87.81 84 LEU A C 1
ATOM 674 O O . LEU A 1 84 ? -0.107 0.226 1.539 1.00 87.81 84 LEU A O 1
ATOM 678 N N . ILE A 1 85 ? 1.185 1.488 2.889 1.00 88.44 85 ILE A N 1
ATOM 679 C CA . ILE A 1 85 ? 0.367 1.388 4.092 1.00 88.44 85 ILE A CA 1
ATOM 680 C C . ILE A 1 85 ? -0.355 2.719 4.306 1.00 88.44 85 ILE A C 1
ATOM 682 O O . ILE A 1 85 ? 0.266 3.775 4.455 1.00 88.44 85 ILE A O 1
ATOM 686 N N . ILE A 1 86 ? -1.684 2.656 4.326 1.00 85.81 86 ILE A N 1
ATOM 687 C CA . ILE A 1 86 ? -2.578 3.808 4.485 1.00 85.81 86 ILE A CA 1
ATOM 688 C C . ILE A 1 86 ? -3.655 3.521 5.535 1.00 85.81 86 ILE A C 1
ATOM 690 O O . ILE A 1 86 ? -3.979 2.366 5.825 1.00 85.81 86 ILE A O 1
ATOM 694 N N . ALA A 1 87 ? -4.242 4.575 6.099 1.00 84.25 87 ALA A N 1
ATOM 695 C CA . ALA A 1 87 ? -5.320 4.438 7.076 1.00 84.25 87 ALA A CA 1
ATOM 696 C C . ALA A 1 87 ? -6.570 3.773 6.459 1.00 84.25 87 ALA A C 1
ATOM 698 O O . ALA A 1 87 ? -7.101 4.238 5.448 1.00 84.25 87 ALA A O 1
ATOM 699 N N . TYR A 1 88 ? -7.089 2.709 7.089 1.00 80.19 88 TYR A N 1
ATOM 700 C CA . TYR A 1 88 ? -8.268 1.983 6.584 1.00 80.19 88 TYR A CA 1
ATOM 701 C C . TYR A 1 88 ? -9.551 2.831 6.597 1.00 80.19 88 TYR A C 1
ATOM 703 O O . TYR A 1 88 ? -10.417 2.669 5.735 1.00 80.19 88 TYR A O 1
ATOM 711 N N . SER A 1 89 ? -9.670 3.768 7.545 1.00 72.38 89 SER A N 1
ATOM 712 C CA . SER A 1 89 ? -10.809 4.692 7.649 1.00 72.38 89 SER A CA 1
ATOM 713 C C . SER A 1 89 ? -11.055 5.483 6.364 1.00 72.38 89 SER A C 1
ATOM 715 O O . SER A 1 89 ? -12.203 5.789 6.058 1.00 72.38 89 SER A O 1
ATOM 717 N N . ALA A 1 90 ? -10.013 5.754 5.580 1.00 63.44 90 ALA A N 1
ATOM 718 C CA . ALA A 1 90 ? -10.136 6.510 4.346 1.00 63.44 90 ALA A CA 1
ATOM 719 C C . ALA A 1 90 ? -10.699 5.704 3.164 1.00 63.44 90 ALA A C 1
ATOM 721 O O . ALA A 1 90 ? -11.246 6.287 2.232 1.00 63.44 90 ALA A O 1
ATOM 722 N N . ILE A 1 91 ? -10.611 4.370 3.196 1.00 63.69 91 ILE A N 1
ATOM 723 C CA . ILE A 1 91 ? -11.120 3.512 2.113 1.00 63.69 91 ILE A CA 1
ATOM 724 C C . ILE A 1 91 ? -12.629 3.304 2.225 1.00 63.69 91 ILE A C 1
ATOM 726 O O . ILE A 1 91 ? -13.317 3.273 1.206 1.00 63.69 91 ILE A O 1
ATOM 730 N N . LYS A 1 92 ? -13.161 3.228 3.454 1.00 59.25 92 LYS A N 1
ATOM 731 C CA . LYS A 1 92 ? -14.600 3.026 3.693 1.00 59.25 92 LYS A CA 1
ATOM 732 C C . LYS A 1 92 ? -15.483 4.040 2.958 1.00 59.25 92 LYS A C 1
ATOM 734 O O . LYS A 1 92 ? -16.573 3.683 2.531 1.00 59.25 92 LYS A O 1
ATOM 739 N N . TYR A 1 93 ? -15.017 5.273 2.774 1.00 52.78 93 TYR A N 1
ATOM 740 C CA . TYR A 1 93 ? -15.783 6.311 2.080 1.00 52.78 93 TYR A CA 1
ATOM 741 C C . TYR A 1 93 ? -15.862 6.099 0.563 1.00 52.78 93 TYR A C 1
ATOM 743 O O . TYR A 1 93 ? -16.900 6.368 -0.033 1.00 52.78 93 TYR A O 1
ATOM 751 N N . HIS A 1 94 ? -14.811 5.563 -0.061 1.00 53.00 94 HIS A N 1
ATOM 752 C CA . HIS A 1 94 ? -14.800 5.325 -1.505 1.00 53.00 94 HIS A CA 1
ATOM 753 C C . HIS A 1 94 ? -15.697 4.139 -1.911 1.00 53.00 94 HIS A C 1
ATOM 755 O O . HIS A 1 94 ? -16.290 4.158 -2.990 1.00 53.00 94 HIS A O 1
ATOM 761 N N . ASP A 1 95 ? -15.835 3.118 -1.057 1.00 51.81 95 ASP A N 1
ATOM 762 C CA . ASP A 1 95 ? -16.832 2.054 -1.270 1.00 51.81 95 ASP A CA 1
ATOM 763 C C . ASP A 1 95 ? -18.258 2.518 -0.930 1.00 51.81 95 ASP A C 1
ATOM 765 O O . ASP A 1 95 ? -19.192 2.191 -1.665 1.00 51.81 95 ASP A O 1
ATOM 769 N N . PHE A 1 96 ? -18.429 3.366 0.093 1.00 48.84 96 PHE A N 1
ATOM 770 C CA . PHE A 1 96 ? -19.732 3.944 0.443 1.00 48.84 96 PHE A CA 1
ATOM 771 C C . PHE A 1 96 ? -20.326 4.801 -0.692 1.00 48.84 96 PHE A C 1
ATOM 773 O O . PHE A 1 96 ? -21.521 4.712 -0.984 1.00 48.84 96 PHE A O 1
ATOM 780 N N . GLU A 1 97 ? -19.513 5.592 -1.401 1.00 50.66 97 GLU A N 1
ATOM 781 C CA . GLU A 1 97 ? -19.995 6.366 -2.558 1.00 50.66 97 GLU A CA 1
ATOM 782 C C . GLU A 1 97 ? -20.419 5.479 -3.738 1.00 50.66 97 GLU A C 1
ATOM 784 O O . GLU A 1 97 ? -21.367 5.817 -4.456 1.00 50.66 97 GLU A O 1
ATOM 789 N N . LYS A 1 98 ? -19.780 4.317 -3.928 1.00 50.97 98 LYS A N 1
ATOM 790 C CA . LYS A 1 98 ? -20.171 3.355 -4.970 1.00 50.97 98 LYS A CA 1
ATOM 791 C C . LYS A 1 98 ? -21.484 2.651 -4.647 1.00 50.97 98 LYS A C 1
ATOM 793 O O . LYS A 1 98 ? -22.324 2.540 -5.539 1.00 50.97 98 LYS A O 1
ATOM 798 N N . GLU A 1 99 ? -21.694 2.227 -3.401 1.00 50.84 99 GLU A N 1
ATOM 799 C CA . GLU A 1 99 ? -22.978 1.655 -2.967 1.00 50.84 99 GLU A CA 1
ATOM 800 C C . GLU A 1 99 ? -24.115 2.673 -3.084 1.00 50.84 99 GLU A C 1
ATOM 802 O O . GLU A 1 99 ? -25.175 2.358 -3.624 1.00 50.84 99 GLU A O 1
ATOM 807 N N . THR A 1 100 ? -23.870 3.926 -2.690 1.00 48.12 100 THR A N 1
ATOM 808 C CA . THR A 1 100 ? -24.864 5.004 -2.806 1.00 48.12 100 THR A CA 1
ATOM 809 C C . THR A 1 100 ? -25.179 5.327 -4.274 1.00 48.12 100 THR A C 1
ATOM 811 O O . THR A 1 100 ? -26.332 5.572 -4.631 1.00 48.12 100 THR A O 1
ATOM 814 N N . SER A 1 101 ? -24.179 5.282 -5.160 1.00 49.91 101 SER A N 1
ATOM 815 C CA . SER A 1 101 ? -24.362 5.505 -6.602 1.00 49.91 101 SER A CA 1
ATOM 816 C C . SER A 1 101 ? -25.121 4.365 -7.288 1.00 49.91 101 SER A C 1
ATOM 818 O O . SER A 1 101 ? -25.963 4.630 -8.144 1.00 49.91 101 SER A O 1
ATOM 820 N N . LEU A 1 102 ? -24.875 3.108 -6.903 1.00 53.12 102 LEU A N 1
ATOM 821 C CA . LEU A 1 102 ? -25.613 1.946 -7.414 1.00 53.12 102 LEU A CA 1
ATOM 822 C C . LEU A 1 102 ? -27.064 1.934 -6.919 1.00 53.12 102 LEU A C 1
ATOM 824 O O . LEU A 1 102 ? -27.977 1.723 -7.718 1.00 53.12 102 LEU A O 1
ATOM 828 N N . PHE A 1 103 ? -27.286 2.246 -5.640 1.00 50.09 103 PHE A N 1
ATOM 829 C CA . PHE A 1 103 ? -28.622 2.388 -5.060 1.00 50.09 103 PHE A CA 1
ATOM 830 C C . PHE A 1 103 ? -29.432 3.497 -5.756 1.00 50.09 103 PHE A C 1
ATOM 832 O O . PHE A 1 103 ? -30.573 3.285 -6.167 1.00 50.09 103 PHE A O 1
ATOM 839 N N . ASN A 1 104 ? -28.816 4.660 -5.993 1.00 49.47 104 ASN A N 1
ATOM 840 C CA . ASN A 1 104 ? -29.465 5.777 -6.684 1.00 49.47 104 ASN A CA 1
ATOM 841 C C . ASN A 1 104 ? -29.709 5.522 -8.180 1.00 49.47 104 ASN A C 1
ATOM 843 O O . ASN A 1 104 ? -30.605 6.137 -8.759 1.00 49.47 104 ASN A O 1
ATOM 847 N N . LEU A 1 105 ? -28.941 4.635 -8.820 1.00 53.22 105 LEU A N 1
ATOM 848 C CA . LEU A 1 105 ? -29.157 4.259 -10.218 1.00 53.22 105 LEU A CA 1
ATOM 849 C C . LEU A 1 105 ? -30.312 3.255 -10.363 1.00 53.22 105 LEU A C 1
ATOM 851 O O . LEU A 1 105 ? -31.088 3.358 -11.310 1.00 53.22 105 LEU A O 1
ATOM 855 N N . GLN A 1 106 ? -30.477 2.333 -9.407 1.00 54.84 106 GLN A N 1
ATOM 856 C CA . GLN A 1 106 ? -31.590 1.375 -9.403 1.00 54.84 106 GLN A CA 1
ATOM 857 C C . GLN A 1 106 ? -32.949 2.038 -9.129 1.00 54.84 106 GLN A C 1
ATOM 859 O O . GLN A 1 106 ? -33.950 1.620 -9.702 1.00 54.84 106 GLN A O 1
ATOM 864 N N . HIS A 1 107 ? -32.986 3.117 -8.343 1.00 52.69 107 HIS A N 1
ATOM 865 C CA . HIS A 1 107 ? -34.214 3.876 -8.060 1.00 52.69 107 HIS A CA 1
ATOM 866 C C . HIS A 1 107 ? -34.533 4.998 -9.065 1.00 52.69 107 HIS A C 1
ATOM 868 O O . HIS A 1 107 ? -35.539 5.685 -8.913 1.00 52.69 107 HIS A O 1
ATOM 874 N N . LYS A 1 108 ? -33.706 5.191 -10.101 1.00 45.38 108 LYS A N 1
ATOM 875 C CA . LYS A 1 108 ? -33.969 6.130 -11.211 1.00 45.38 108 LYS A CA 1
ATOM 876 C C . LYS A 1 108 ? -34.531 5.460 -12.471 1.00 45.38 108 LYS A C 1
ATOM 878 O O . LYS A 1 108 ? -34.765 6.146 -13.461 1.00 45.38 108 LYS A O 1
ATOM 883 N N . LEU A 1 109 ? -34.714 4.138 -12.441 1.00 50.50 109 LEU A N 1
ATOM 884 C CA . LEU A 1 109 ? -35.262 3.328 -13.538 1.00 50.50 109 LEU A CA 1
ATOM 885 C C . LEU A 1 109 ? -36.684 2.799 -13.249 1.00 50.50 109 LEU A C 1
ATOM 887 O O . LEU A 1 109 ? -37.162 1.924 -13.969 1.00 50.50 109 LEU A O 1
ATOM 891 N N . SER A 1 110 ? -37.356 3.338 -12.228 1.00 41.53 110 SER A N 1
ATOM 892 C CA . SER A 1 110 ? -38.788 3.151 -11.941 1.00 41.53 110 SER A CA 1
ATOM 893 C C . SER A 1 110 ? -39.523 4.475 -12.063 1.00 41.53 110 SER A C 1
ATOM 895 O O . SER A 1 110 ? -40.621 4.489 -12.651 1.00 41.53 110 SER A O 1
#

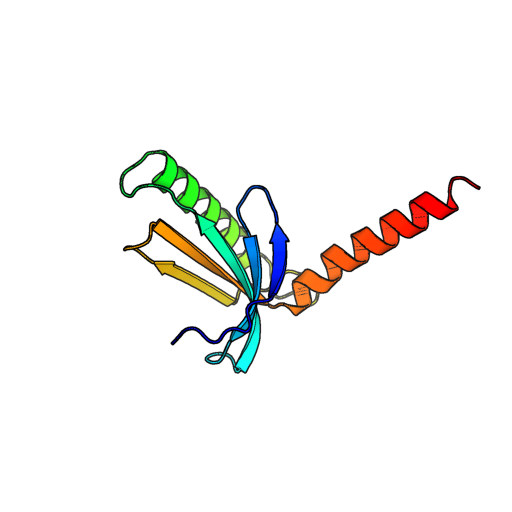Foldseek 3Di:
DDDPQWAFPDDDPQATKTWDQDPVVRATKIKGKGQQPDPPDPSNVVSVVVVVVVVVVQVPPPPDPAGKHWDDKDDDPVRSIIITIIHPVNVVVVVVVVVVVVVVVVVVVD

Mean predicted aligned error: 10.66 Å

pLDDT: mean 73.58, std 14.81, range [37.38, 89.69]

Radius of gyration: 16.24 Å; Cα contacts (8 Å, |Δi|>4): 145; chains: 1; bounding box: 56×33×34 Å

Solvent-accessible surface area (backbone atoms only — not comparable to full-atom values): 6353 Å² total; per-residue (Å²): 137,83,77,92,62,68,45,81,74,44,80,57,100,72,37,42,28,26,39,32,74,36,79,88,81,72,41,64,28,28,37,37,42,27,77,23,52,58,83,95,34,77,57,20,58,53,37,48,55,50,53,50,51,51,51,54,54,34,70,68,48,69,98,44,99,86,50,62,45,70,73,52,71,50,75,41,81,94,69,32,35,36,39,39,35,28,47,37,79,48,50,57,55,64,55,48,53,49,52,53,51,52,54,56,53,64,68,69,77,118

Sequence (110 aa):
MASSDEELIGRGSFGKVYKKYDSESQQVVAVKKIELGLMDSPDYEKSIRKAMKEVEAMEKLDKHERIVQYIRHDVVSDHSMCFLIIAYSAIKYHDFEKETSLFNLQHKLS

InterPro domains:
  IPR000719 Protein kinase domain [PF00069] (5-97)
  IPR000719 Protein kinase domain [PS50011] (3-110)
  IPR011009 Protein kinase-like domain superfamily [SSF56112] (6-93)
  IPR050538 Mitogen-activated protein kinase kinase kinase [PTHR48016] (7-84)

Secondary structure (DSSP, 8-state):
---S--EEEEEETTEEEEEEEETTTTEEEEEEEEE--STTSHHHHHHHHHHHHHHHHHHTS---TTS--EEEEEEEGGGTEEEEEEEGGGHHHHHHHHHHHHHHHHTT--